Protein AF-A0A8T4P1D8-F1 (afdb_monomer)

Foldseek 3Di:
DDDDDDDDDDDPVVVVVLVVCCVVVVAVDSVRVVVVVVVVVVVVVVVVVVVVVVVVVVVVVVVVVVCVDPVVVDDPVRVVVVVVVVVVVVCVVVPD

Nearest PDB structures (foldseek):
  5zkt-assembly1_A  TM=6.712E-01  e=2.348E+00  Oryza sativa Japonica Group
  7vp5-assembly1_B  TM=6.561E-01  e=6.379E+00  Arabidopsis thaliana

Structure (mmCIF, N/CA/C/O backbone):
data_AF-A0A8T4P1D8-F1
#
_entry.id   AF-A0A8T4P1D8-F1
#
loop_
_atom_site.group_PDB
_atom_site.id
_atom_site.type_symbol
_atom_site.label_atom_id
_atom_site.label_alt_id
_atom_site.label_comp_id
_atom_site.label_asym_id
_atom_site.label_entity_id
_atom_site.label_seq_id
_atom_site.pdbx_PDB_ins_code
_atom_site.Cartn_x
_atom_site.Cartn_y
_atom_site.Cartn_z
_atom_site.occupancy
_atom_site.B_iso_or_equiv
_atom_site.auth_seq_id
_atom_site.auth_comp_id
_atom_site.auth_asym_id
_atom_site.auth_atom_id
_atom_site.pdbx_PDB_model_num
ATOM 1 N N . MET A 1 1 ? 5.589 15.692 22.700 1.00 59.88 1 MET A N 1
ATOM 2 C CA . MET A 1 1 ? 4.937 15.203 21.467 1.00 59.88 1 MET A CA 1
ATOM 3 C C . MET A 1 1 ? 3.739 16.109 21.229 1.00 59.88 1 MET A C 1
ATOM 5 O O . MET A 1 1 ? 2.882 16.169 22.102 1.00 59.88 1 MET A O 1
ATOM 9 N N . GLU A 1 2 ? 3.733 16.904 20.160 1.00 79.00 2 GLU A N 1
ATOM 10 C CA . GLU A 1 2 ? 2.594 17.778 19.848 1.00 79.00 2 GLU A CA 1
ATOM 11 C C . GLU A 1 2 ? 1.461 16.964 19.221 1.00 79.00 2 GLU A C 1
ATOM 13 O O . GLU A 1 2 ? 1.691 16.151 18.326 1.00 79.00 2 GLU A O 1
ATOM 18 N N . PHE A 1 3 ? 0.232 17.194 19.680 1.00 80.44 3 PHE A N 1
ATOM 19 C CA . PHE A 1 3 ? -0.962 16.568 19.121 1.00 80.44 3 PHE A CA 1
ATOM 20 C C . PHE A 1 3 ? -1.937 17.644 18.660 1.00 80.44 3 PHE A C 1
ATOM 22 O O . PHE A 1 3 ? -2.262 18.561 19.412 1.00 80.44 3 PHE A O 1
ATOM 29 N N . ARG A 1 4 ? -2.454 17.498 17.438 1.00 86.81 4 ARG A N 1
ATOM 30 C CA . ARG A 1 4 ? -3.575 18.300 16.939 1.00 86.81 4 ARG A CA 1
ATOM 31 C C . ARG A 1 4 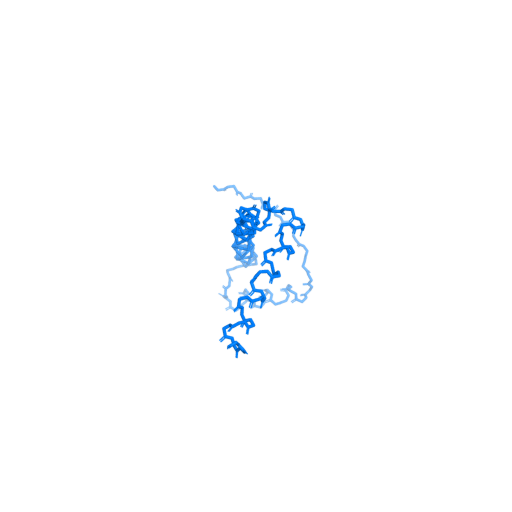? -4.852 17.471 16.996 1.00 86.81 4 ARG A C 1
ATOM 33 O O . ARG A 1 4 ? -4.863 16.315 16.574 1.00 86.81 4 ARG A O 1
ATOM 40 N N . LYS A 1 5 ? -5.925 18.056 17.534 1.00 87.75 5 LYS A N 1
ATOM 41 C CA . LYS A 1 5 ? -7.262 17.453 17.483 1.00 87.75 5 LYS A CA 1
ATOM 42 C C . LYS A 1 5 ? -7.851 17.693 16.096 1.00 87.75 5 LYS A C 1
ATOM 44 O O . LYS A 1 5 ? -7.834 18.819 15.612 1.00 87.75 5 LYS A O 1
ATOM 49 N N . VAL A 1 6 ? -8.361 16.633 15.482 1.00 88.00 6 VAL A N 1
ATOM 50 C CA . VAL A 1 6 ? -8.999 16.667 14.163 1.00 88.00 6 VAL A CA 1
ATOM 51 C C . VAL A 1 6 ? -10.361 16.004 14.296 1.00 88.00 6 VAL A C 1
ATOM 53 O O . VAL A 1 6 ? -10.454 14.904 14.839 1.00 88.00 6 VAL A O 1
ATOM 56 N N . ASN A 1 7 ? -11.399 16.670 13.798 1.00 90.69 7 ASN A N 1
ATOM 57 C CA . ASN A 1 7 ? -12.728 16.086 13.671 1.00 90.69 7 ASN A CA 1
ATOM 58 C C . ASN A 1 7 ? -12.872 15.528 12.257 1.00 90.69 7 ASN A C 1
ATOM 60 O O . ASN A 1 7 ? -12.585 16.225 11.286 1.00 90.69 7 ASN A O 1
ATOM 64 N N . ILE A 1 8 ? -13.309 14.277 12.149 1.00 86.38 8 ILE A N 1
ATOM 65 C CA . ILE A 1 8 ? -13.513 13.592 10.872 1.0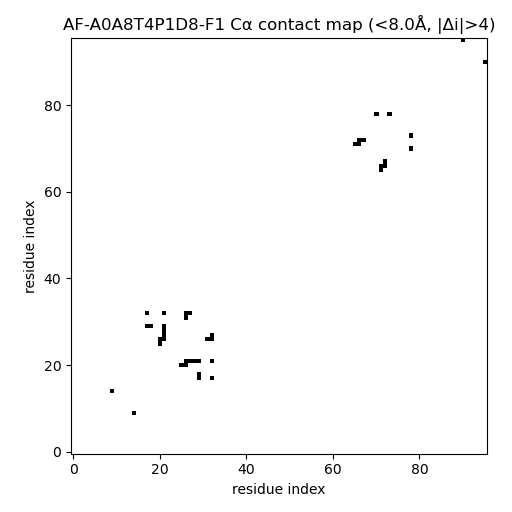0 86.38 8 ILE A CA 1
ATOM 66 C C . ILE A 1 8 ? -14.959 13.125 10.770 1.00 86.38 8 ILE A C 1
ATOM 68 O O . ILE A 1 8 ? -15.562 12.731 11.767 1.00 86.38 8 ILE A O 1
ATOM 72 N N . THR A 1 9 ? -15.500 13.151 9.557 1.00 91.19 9 THR A N 1
ATOM 73 C CA . THR A 1 9 ? -16.808 12.565 9.256 1.00 91.19 9 THR A CA 1
ATOM 74 C C . THR A 1 9 ? -16.581 11.260 8.511 1.00 91.19 9 THR A C 1
ATOM 76 O O . THR A 1 9 ? -15.767 11.209 7.591 1.00 91.19 9 THR A O 1
ATOM 79 N N . LEU A 1 10 ? -17.276 10.202 8.922 1.00 87.44 10 LEU A N 1
ATOM 80 C CA . LEU A 1 10 ? -17.132 8.865 8.355 1.00 87.44 10 LEU A CA 1
ATOM 81 C C . LEU A 1 10 ? -18.469 8.385 7.784 1.00 87.44 10 LEU A C 1
ATOM 83 O O . LEU A 1 10 ? -19.511 8.622 8.397 1.00 87.44 10 LEU A O 1
ATOM 87 N N . PRO A 1 11 ? -18.455 7.656 6.655 1.00 94.31 11 PRO A N 1
ATOM 88 C CA . PRO A 1 11 ? -19.609 6.890 6.208 1.00 94.31 11 PRO A CA 1
ATOM 89 C C . PRO A 1 11 ? -20.090 5.930 7.301 1.00 94.31 11 PRO A C 1
ATOM 91 O O . PRO A 1 11 ? -19.278 5.259 7.942 1.00 94.31 11 PRO A O 1
ATOM 94 N N . VAL A 1 12 ? -21.410 5.807 7.462 1.00 93.12 12 VAL A N 1
ATOM 95 C CA . VAL A 1 12 ? -22.042 4.988 8.516 1.00 93.12 12 VAL A CA 1
ATOM 96 C C . VAL A 1 12 ? -21.498 3.556 8.529 1.00 93.12 12 VAL A C 1
ATOM 98 O O . VAL A 1 12 ? -21.143 3.030 9.577 1.00 93.12 12 VAL A O 1
ATOM 101 N N . GLN A 1 13 ? -21.330 2.946 7.354 1.00 93.88 13 GLN A N 1
ATOM 102 C CA . GLN A 1 13 ? -20.797 1.585 7.235 1.00 93.88 13 GLN A CA 1
ATOM 103 C C . GLN A 1 13 ? -19.374 1.442 7.797 1.00 93.88 13 GLN A C 1
ATOM 105 O O . GLN A 1 13 ? -19.043 0.418 8.395 1.00 93.88 13 GLN A O 1
ATOM 110 N N . LEU A 1 14 ? -18.519 2.452 7.602 1.00 91.31 14 LEU A N 1
ATOM 111 C CA . LEU A 1 14 ? -17.154 2.445 8.127 1.00 91.31 14 LEU A CA 1
ATOM 112 C C . LEU A 1 14 ? -17.142 2.685 9.631 1.00 91.31 14 LEU A C 1
ATOM 114 O O . LEU A 1 14 ? -16.343 2.063 10.331 1.00 91.31 14 LEU A O 1
ATOM 118 N N . PHE A 1 15 ? -18.038 3.537 10.129 1.00 92.62 15 PHE A N 1
ATOM 119 C CA . PHE A 1 15 ? -18.206 3.741 11.560 1.00 92.62 15 PHE A CA 1
ATOM 120 C C . PHE A 1 15 ? -18.608 2.439 12.265 1.00 92.62 15 PHE A C 1
ATOM 122 O O . PHE A 1 15 ? -17.922 2.033 13.200 1.00 92.62 15 PHE A O 1
ATOM 129 N N . GLU A 1 16 ? -19.625 1.734 11.763 1.00 94.00 16 GLU A N 1
ATOM 130 C CA . GLU A 1 16 ? -20.084 0.460 12.337 1.00 94.00 16 GLU A CA 1
ATOM 131 C C . GLU A 1 16 ? -18.989 -0.614 12.324 1.00 94.00 16 GLU A C 1
ATOM 133 O O . GLU A 1 16 ? -18.722 -1.256 13.340 1.00 94.00 16 GLU A O 1
ATOM 138 N N . LYS A 1 17 ? -18.273 -0.770 11.203 1.00 92.56 17 LYS A N 1
ATOM 139 C CA . LYS A 1 17 ? -17.141 -1.709 11.125 1.00 92.56 17 LYS A CA 1
ATOM 140 C C . LYS A 1 17 ? -16.025 -1.347 12.104 1.00 92.56 17 LYS A C 1
ATOM 142 O O . LYS A 1 17 ? -15.473 -2.224 12.762 1.00 92.56 17 LYS A O 1
ATOM 147 N N . SER A 1 18 ? -15.699 -0.063 12.219 1.00 91.62 18 SER A N 1
ATOM 148 C CA . SER A 1 18 ? -14.660 0.412 13.138 1.00 91.62 18 SER A CA 1
ATOM 149 C C . SER A 1 18 ? -15.073 0.216 14.597 1.00 91.62 18 SER A C 1
ATOM 151 O O . SER A 1 18 ? -14.257 -0.196 15.418 1.00 91.62 18 SER A O 1
ATOM 153 N N . LYS A 1 19 ? -16.352 0.438 14.914 1.00 93.38 19 LYS A N 1
ATOM 154 C CA . LYS A 1 19 ? -16.927 0.190 16.236 1.00 93.38 19 LYS A CA 1
ATOM 155 C C . LYS A 1 19 ? -16.812 -1.285 16.621 1.00 93.38 19 LYS A C 1
ATOM 157 O O . LYS A 1 19 ? -16.285 -1.575 17.690 1.00 93.38 19 LYS A O 1
ATOM 162 N N . GLN A 1 20 ? -17.163 -2.205 15.720 1.00 94.44 20 GLN A N 1
ATOM 163 C CA . GLN A 1 20 ? -16.996 -3.646 15.954 1.00 94.44 20 GLN A CA 1
ATOM 164 C C . GLN A 1 20 ? -15.542 -4.036 16.260 1.00 94.44 20 GLN A C 1
ATOM 166 O O . GLN A 1 20 ? -15.301 -4.935 17.061 1.00 94.44 20 GLN A O 1
ATOM 171 N N . LEU A 1 21 ? -14.560 -3.388 15.624 1.00 92.75 21 LEU A N 1
ATOM 172 C CA . LEU A 1 21 ? -13.141 -3.663 15.874 1.00 92.75 21 LEU A CA 1
ATOM 173 C C . LEU A 1 21 ? -12.695 -3.202 17.268 1.00 92.75 21 LEU A C 1
ATOM 175 O O . LEU A 1 21 ? -11.905 -3.892 17.912 1.00 92.75 21 LEU A O 1
ATOM 179 N N . VAL A 1 22 ? -13.220 -2.072 17.743 1.00 93.50 22 VAL A N 1
ATOM 180 C CA . VAL A 1 22 ? -12.972 -1.578 19.106 1.00 93.50 22 VAL A CA 1
ATOM 181 C C . VAL A 1 22 ? -13.677 -2.464 20.137 1.00 93.50 22 VAL A C 1
ATOM 183 O O . VAL A 1 22 ? -13.055 -2.880 21.107 1.00 93.50 22 VAL A O 1
ATOM 186 N N . GLU A 1 23 ? -14.941 -2.824 19.908 1.00 94.19 23 GLU A N 1
ATOM 187 C CA . GLU A 1 23 ? -15.725 -3.680 20.815 1.00 94.19 23 GLU A CA 1
ATOM 188 C C . GLU A 1 23 ? -15.129 -5.082 20.973 1.00 94.19 23 GLU A C 1
ATOM 190 O O . GLU A 1 23 ? -15.158 -5.653 22.059 1.00 94.19 23 GLU A O 1
ATOM 195 N N . LYS A 1 24 ? -14.535 -5.626 19.906 1.00 95.12 24 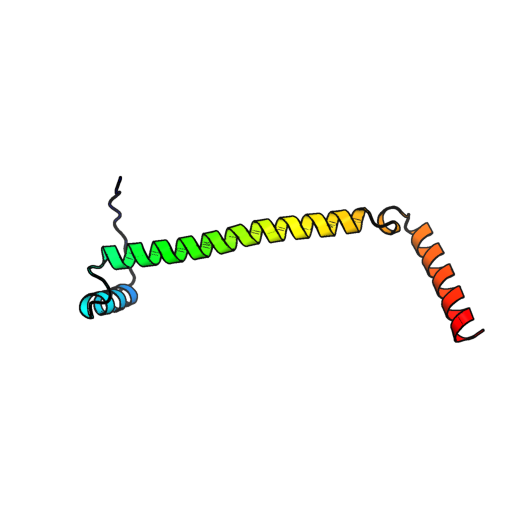LYS A N 1
ATOM 196 C CA . LYS A 1 24 ? -13.813 -6.907 19.944 1.00 95.12 24 LYS A CA 1
ATOM 197 C C . LYS A 1 24 ? -12.428 -6.813 20.600 1.00 95.12 24 LYS A C 1
ATOM 199 O O . LYS A 1 24 ? -11.741 -7.825 20.691 1.00 95.12 24 LYS A O 1
ATOM 204 N N . GLY A 1 25 ? -12.003 -5.624 21.030 1.00 93.25 25 GLY A N 1
ATOM 205 C CA . GLY A 1 25 ? -10.735 -5.411 21.728 1.00 93.25 25 GLY A CA 1
ATOM 206 C C . GLY A 1 25 ? -9.497 -5.387 20.828 1.00 93.25 25 GLY A C 1
ATOM 207 O O . GLY A 1 25 ? -8.384 -5.388 21.345 1.00 93.25 25 GLY A O 1
ATOM 208 N N . PHE A 1 26 ? -9.649 -5.332 19.498 1.00 92.19 26 PHE A N 1
ATOM 209 C CA . PHE A 1 26 ? -8.496 -5.193 18.593 1.00 92.19 26 PHE A CA 1
ATOM 210 C C . PHE A 1 26 ? -7.822 -3.822 18.714 1.00 92.19 26 PHE A C 1
ATOM 212 O O . PHE A 1 26 ? -6.642 -3.686 18.399 1.00 92.19 26 PHE A O 1
ATOM 219 N N . TYR A 1 27 ? -8.573 -2.814 19.164 1.00 94.88 27 TYR A N 1
ATOM 220 C CA . TYR A 1 27 ? -8.090 -1.458 19.391 1.00 94.88 27 TYR A CA 1
ATOM 221 C C . TYR A 1 27 ? -8.637 -0.910 20.701 1.00 94.88 27 TYR A C 1
ATOM 223 O O . TYR A 1 27 ? -9.792 -1.151 21.048 1.00 94.88 27 TYR A O 1
ATOM 231 N N . SER A 1 28 ? -7.830 -0.099 21.385 1.00 90.62 28 SER A N 1
ATOM 232 C CA . SER A 1 28 ? -8.200 0.475 22.686 1.00 90.62 28 SER A CA 1
ATOM 233 C C . SER A 1 28 ? -9.353 1.477 22.579 1.00 90.62 28 SER A C 1
ATOM 235 O O . SER A 1 28 ? -10.156 1.624 23.495 1.00 90.62 28 SER A O 1
ATOM 237 N N . ASN A 1 29 ? -9.404 2.228 21.476 1.00 92.94 29 ASN A N 1
ATOM 238 C CA . ASN A 1 29 ? -10.464 3.182 21.166 1.00 92.94 29 ASN A CA 1
ATOM 239 C C . ASN A 1 29 ? -10.432 3.566 19.679 1.00 92.94 29 ASN A C 1
ATOM 241 O O . ASN A 1 29 ? -9.519 3.215 18.931 1.00 92.94 29 ASN A O 1
ATOM 245 N N . PHE A 1 30 ? -11.416 4.361 19.264 1.00 90.94 30 PHE A N 1
ATOM 246 C CA . PHE A 1 30 ? -11.552 4.808 17.880 1.00 90.94 30 PHE A CA 1
ATOM 247 C C . PHE A 1 30 ? -10.365 5.653 17.392 1.00 90.94 30 PHE A C 1
ATOM 249 O O . PHE A 1 30 ? -9.951 5.553 16.240 1.00 90.94 30 PHE A O 1
ATOM 256 N N . SER A 1 31 ? -9.785 6.483 18.264 1.00 90.81 31 SER A N 1
ATOM 257 C CA . SER A 1 31 ? -8.635 7.310 17.888 1.00 90.81 31 SER A CA 1
ATOM 258 C C . SER A 1 31 ? -7.374 6.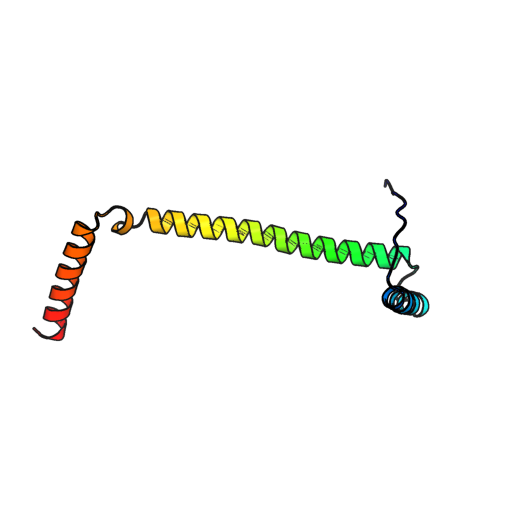476 17.673 1.00 90.81 31 SER A C 1
ATOM 260 O O . SER A 1 31 ? -6.558 6.818 16.822 1.00 90.81 31 SER A O 1
ATOM 262 N N . ASP A 1 32 ? -7.200 5.398 18.434 1.00 91.88 32 ASP A N 1
ATOM 263 C CA . ASP A 1 32 ? -6.108 4.443 18.256 1.00 91.88 32 ASP A CA 1
ATOM 264 C C . ASP A 1 32 ? -6.226 3.713 16.911 1.00 91.88 32 ASP A C 1
ATOM 266 O O . ASP A 1 32 ? -5.280 3.713 16.119 1.00 91.88 32 ASP A O 1
ATOM 270 N N . LEU A 1 33 ? -7.434 3.235 16.587 1.00 92.94 33 LEU A N 1
ATOM 271 C CA . LEU A 1 33 ? -7.752 2.647 15.285 1.00 92.94 33 LEU A CA 1
ATOM 272 C C . LEU A 1 33 ? -7.381 3.602 14.143 1.00 92.94 33 LEU A C 1
ATOM 274 O O . LEU A 1 33 ? -6.536 3.259 13.318 1.00 92.94 33 LEU A O 1
ATOM 278 N N . VAL A 1 34 ? -7.913 4.829 14.145 1.00 91.56 34 VAL A N 1
ATOM 279 C CA . VAL A 1 34 ? -7.667 5.814 13.075 1.00 91.56 34 VAL A CA 1
ATOM 280 C C . VAL A 1 34 ? -6.179 6.146 12.937 1.00 91.56 34 VAL A C 1
ATOM 282 O O . VAL A 1 34 ? -5.658 6.178 11.822 1.00 91.56 34 VAL A O 1
ATOM 285 N N . ARG A 1 35 ? -5.458 6.351 14.048 1.00 90.94 35 ARG A N 1
ATOM 286 C CA . ARG A 1 35 ? -4.010 6.626 14.008 1.00 90.94 35 ARG A CA 1
ATOM 287 C C . ARG A 1 35 ? -3.221 5.450 13.438 1.00 90.94 35 ARG A C 1
ATOM 289 O O . ARG A 1 35 ? -2.275 5.673 12.682 1.00 90.94 35 ARG A O 1
ATOM 296 N N . SER A 1 36 ? -3.584 4.220 13.800 1.00 91.56 36 SER A N 1
ATOM 297 C CA . SER A 1 36 ? -2.913 3.016 13.304 1.00 91.56 36 SER A CA 1
ATOM 298 C C . SER A 1 36 ? -3.108 2.846 11.796 1.00 91.56 36 SER A C 1
ATOM 300 O O . SER A 1 36 ? -2.135 2.603 11.078 1.00 91.56 36 SER A O 1
ATOM 302 N N . THR A 1 37 ? -4.332 3.067 11.308 1.00 90.50 37 THR A N 1
ATOM 303 C CA . THR A 1 37 ? -4.673 2.986 9.889 1.00 90.50 37 THR A CA 1
ATOM 304 C C . THR A 1 37 ? -3.963 4.083 9.109 1.00 90.50 37 THR A C 1
ATOM 306 O O . THR A 1 37 ? -3.255 3.770 8.160 1.00 90.50 37 THR A O 1
ATOM 309 N N . LEU A 1 38 ? -4.027 5.341 9.562 1.00 89.44 38 LEU A N 1
ATOM 310 C CA . LEU A 1 38 ? -3.311 6.452 8.923 1.00 89.44 38 LEU A CA 1
ATOM 311 C C . LEU A 1 38 ? -1.806 6.191 8.833 1.00 89.44 38 LEU A C 1
ATOM 313 O O . LEU A 1 38 ? -1.200 6.416 7.792 1.00 89.44 38 LEU A O 1
ATOM 317 N N . ARG A 1 39 ? -1.188 5.669 9.898 1.00 90.44 39 ARG A N 1
ATOM 31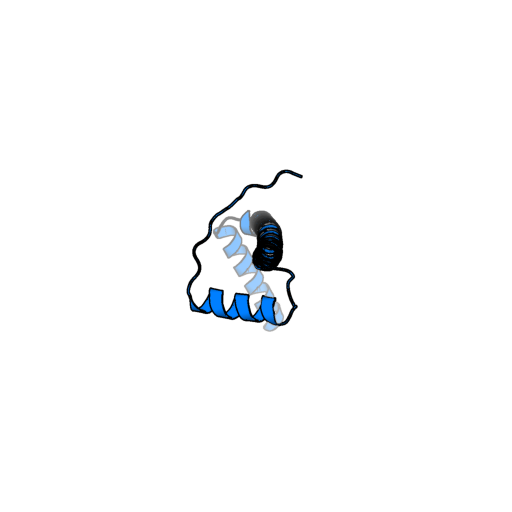8 C CA . ARG A 1 39 ? 0.240 5.327 9.873 1.00 90.44 39 ARG A CA 1
ATOM 319 C C . ARG A 1 39 ? 0.545 4.228 8.853 1.00 90.44 39 ARG A C 1
ATOM 321 O O . ARG A 1 39 ? 1.618 4.252 8.256 1.00 90.44 39 ARG A O 1
ATOM 328 N N . LYS A 1 40 ? -0.352 3.255 8.685 1.00 91.00 40 LYS A N 1
ATOM 329 C CA . LYS A 1 40 ? -0.194 2.175 7.705 1.00 91.00 40 LYS A CA 1
ATOM 330 C C . LYS A 1 40 ? -0.311 2.704 6.275 1.00 91.00 40 LYS A C 1
ATOM 332 O O . LYS A 1 40 ? 0.570 2.405 5.475 1.00 91.00 40 LYS A O 1
ATOM 337 N N . GLU A 1 41 ? -1.327 3.516 5.993 1.00 89.75 41 GLU A N 1
ATOM 338 C CA . GLU A 1 41 ? -1.531 4.128 4.673 1.00 89.75 41 GLU A CA 1
ATOM 339 C C . GLU A 1 41 ? -0.357 5.039 4.298 1.00 89.75 41 GLU A C 1
ATOM 341 O O . GLU A 1 41 ? 0.245 4.856 3.246 1.00 89.75 41 GLU A O 1
ATOM 346 N N . LEU A 1 42 ? 0.078 5.919 5.210 1.00 88.62 42 LEU A N 1
ATOM 347 C CA . LEU A 1 42 ? 1.228 6.801 4.972 1.00 88.62 42 LEU A CA 1
ATOM 348 C C . LEU A 1 42 ? 2.522 6.026 4.698 1.00 88.62 42 LEU A C 1
ATOM 350 O O . LEU A 1 42 ? 3.317 6.426 3.854 1.00 88.62 42 LEU A O 1
ATOM 354 N N . LYS A 1 43 ? 2.746 4.899 5.387 1.00 85.88 43 LYS A N 1
ATOM 355 C CA . LYS A 1 43 ? 3.889 4.024 5.088 1.00 85.88 43 LYS A CA 1
ATOM 356 C C . LYS A 1 43 ? 3.776 3.392 3.701 1.00 85.88 43 LYS A C 1
ATOM 358 O O . LYS A 1 43 ? 4.792 3.270 3.023 1.00 85.88 43 LYS A O 1
ATOM 363 N N . GLY A 1 44 ? 2.574 2.981 3.298 1.00 82.12 44 GLY A N 1
ATOM 364 C CA . GLY A 1 44 ? 2.310 2.446 1.962 1.00 82.12 44 GLY A CA 1
ATOM 365 C C . GLY A 1 44 ? 2.584 3.482 0.873 1.00 82.12 44 GLY A C 1
ATOM 366 O O . GLY A 1 44 ? 3.337 3.206 -0.058 1.00 82.12 44 GLY A O 1
ATOM 367 N N . GLU A 1 45 ? 2.062 4.698 1.034 1.00 78.62 45 GLU A N 1
ATOM 368 C CA . GLU A 1 45 ? 2.308 5.806 0.104 1.00 78.62 45 GLU A CA 1
ATOM 369 C C . GLU A 1 45 ? 3.786 6.188 0.037 1.00 78.62 45 GLU A C 1
ATOM 371 O O . GLU A 1 45 ? 4.324 6.365 -1.050 1.00 78.62 45 GLU A O 1
ATOM 376 N N . GLN A 1 46 ? 4.484 6.243 1.173 1.00 75.19 46 GLN A N 1
ATOM 377 C CA . GLN A 1 46 ? 5.911 6.564 1.193 1.00 75.19 46 GLN A CA 1
ATOM 378 C C . GLN A 1 46 ? 6.750 5.508 0.458 1.00 75.19 46 GLN A C 1
ATOM 380 O O . GLN A 1 46 ? 7.712 5.851 -0.229 1.00 75.19 46 GLN A O 1
ATOM 385 N N . GLN A 1 47 ? 6.380 4.227 0.557 1.00 73.62 47 GLN A N 1
ATOM 386 C CA . GLN A 1 47 ? 7.023 3.161 -0.215 1.00 73.62 47 GLN A CA 1
ATOM 387 C C . GLN A 1 47 ? 6.747 3.292 -1.716 1.00 73.62 47 GLN A C 1
ATOM 389 O O . GLN A 1 47 ? 7.648 3.051 -2.516 1.00 73.62 47 GLN A O 1
ATOM 394 N N . LEU A 1 48 ? 5.528 3.677 -2.102 1.00 67.38 48 LEU A N 1
ATOM 395 C CA . LEU A 1 48 ? 5.170 3.908 -3.504 1.00 67.38 48 LEU A CA 1
ATOM 396 C C . LEU A 1 48 ? 5.909 5.122 -4.078 1.00 67.38 48 LEU A C 1
ATOM 398 O O . LEU A 1 48 ? 6.516 5.005 -5.137 1.00 67.38 48 LEU A O 1
ATOM 402 N N . ALA A 1 49 ? 5.954 6.233 -3.343 1.00 65.94 49 ALA A N 1
ATOM 403 C CA . ALA A 1 49 ? 6.693 7.433 -3.731 1.00 65.94 49 ALA A CA 1
ATOM 404 C C . ALA A 1 49 ? 8.199 7.155 -3.885 1.00 65.94 49 ALA A C 1
ATOM 406 O O . ALA A 1 49 ? 8.819 7.583 -4.852 1.00 65.94 49 ALA A O 1
ATOM 407 N N . SER A 1 50 ? 8.778 6.360 -2.978 1.00 65.50 50 SER A N 1
ATOM 408 C CA . SER A 1 50 ? 10.196 5.974 -3.061 1.00 65.50 50 SER A CA 1
ATOM 409 C C . SER A 1 50 ? 10.496 5.134 -4.312 1.00 65.50 50 SER A C 1
ATOM 411 O O . SER A 1 50 ? 11.548 5.288 -4.926 1.00 65.50 50 SER A O 1
ATOM 413 N N . LYS A 1 51 ? 9.562 4.265 -4.721 1.00 66.25 51 LYS A N 1
ATOM 414 C CA . LYS A 1 51 ? 9.674 3.474 -5.958 1.00 66.25 51 LYS A CA 1
ATOM 415 C C . LYS A 1 51 ? 9.462 4.310 -7.216 1.00 66.25 51 LYS A C 1
ATOM 417 O O . LYS A 1 51 ? 10.025 3.991 -8.260 1.00 66.25 51 LYS A O 1
ATOM 422 N N . GLU A 1 52 ? 8.659 5.365 -7.137 1.0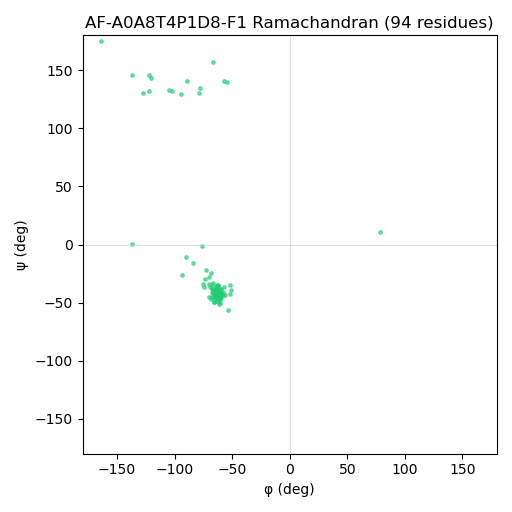0 66.19 52 GLU A N 1
ATOM 423 C CA . GLU A 1 52 ? 8.464 6.291 -8.250 1.00 66.19 52 GLU A CA 1
ATOM 424 C C . GLU A 1 52 ? 9.753 7.059 -8.567 1.00 66.19 52 GLU A C 1
ATOM 426 O O . GLU A 1 52 ? 10.131 7.168 -9.734 1.00 66.19 52 GLU A O 1
ATOM 431 N N . ASP A 1 53 ? 10.505 7.473 -7.545 1.00 69.00 53 ASP A N 1
ATOM 432 C CA . ASP A 1 53 ? 11.828 8.078 -7.728 1.00 69.00 53 ASP A CA 1
ATOM 433 C C . ASP A 1 53 ? 12.836 7.111 -8.377 1.00 69.00 53 ASP A C 1
ATOM 435 O O . ASP A 1 53 ? 13.601 7.504 -9.264 1.00 69.00 53 ASP A O 1
ATOM 439 N N . GLU A 1 54 ? 12.829 5.836 -7.979 1.00 72.12 54 GLU A N 1
ATOM 440 C CA . GLU A 1 54 ? 13.655 4.788 -8.599 1.00 72.12 54 GLU A CA 1
ATOM 441 C C . GLU A 1 54 ? 13.268 4.548 -10.063 1.00 72.12 54 GLU A C 1
ATOM 443 O O . GLU A 1 54 ? 14.139 4.476 -10.934 1.00 72.12 54 GLU A O 1
ATOM 448 N N . TRP A 1 55 ? 11.969 4.500 -10.361 1.00 69.25 55 TRP A N 1
ATOM 449 C CA . TRP A 1 55 ? 11.468 4.353 -11.725 1.00 69.25 55 TRP A CA 1
ATOM 450 C C . TRP A 1 55 ? 11.890 5.525 -12.617 1.00 69.25 55 TRP A C 1
ATOM 452 O O . TRP A 1 55 ? 12.391 5.325 -13.725 1.00 69.25 55 TRP A O 1
ATOM 462 N N . GLN A 1 56 ? 11.759 6.758 -12.124 1.00 72.25 56 GLN A N 1
ATOM 463 C CA . GLN A 1 56 ? 12.186 7.957 -12.848 1.00 72.25 56 GLN A CA 1
ATOM 464 C C . GLN A 1 56 ? 13.701 7.974 -13.103 1.00 72.25 56 GLN A C 1
ATOM 466 O O . GLN A 1 56 ? 14.141 8.432 -14.163 1.00 72.25 56 GLN A O 1
ATOM 471 N N . ARG A 1 57 ? 14.511 7.457 -12.167 1.00 77.50 57 ARG A N 1
ATOM 472 C CA . ARG A 1 57 ? 15.961 7.282 -12.366 1.00 77.50 57 ARG A CA 1
ATOM 473 C C . ARG A 1 57 ? 16.264 6.255 -13.454 1.00 77.50 57 ARG A C 1
ATOM 475 O O . ARG A 1 57 ? 16.982 6.593 -14.391 1.00 77.50 57 ARG A O 1
ATOM 482 N N . LEU A 1 58 ? 15.654 5.072 -13.397 1.00 74.62 58 LEU A N 1
ATOM 483 C CA . LEU A 1 58 ? 15.847 4.016 -14.399 1.00 74.62 58 LEU A CA 1
ATOM 484 C C . LEU A 1 58 ? 15.436 4.471 -15.805 1.00 74.62 58 LEU A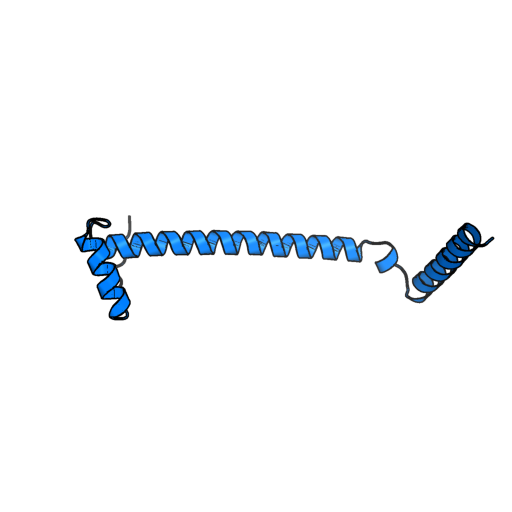 C 1
ATOM 486 O O . LEU A 1 58 ? 16.150 4.236 -16.777 1.00 74.62 58 LEU A O 1
ATOM 490 N N . VAL A 1 59 ? 14.317 5.191 -15.932 1.00 77.94 59 VAL A N 1
ATOM 491 C CA . VAL A 1 59 ? 13.877 5.752 -17.220 1.00 77.94 59 VAL A CA 1
ATOM 492 C C . VAL A 1 59 ? 14.879 6.778 -17.760 1.00 77.94 59 VAL A C 1
ATOM 494 O O . VAL A 1 59 ? 15.115 6.827 -18.971 1.00 77.94 59 VAL A O 1
ATOM 497 N N . LYS A 1 60 ? 15.483 7.600 -16.891 1.00 78.12 60 LYS A N 1
ATOM 498 C CA . LYS A 1 60 ? 16.545 8.536 -17.292 1.00 78.12 60 LYS A CA 1
ATOM 499 C C . LYS A 1 60 ? 17.806 7.809 -17.748 1.00 78.12 60 LYS A C 1
ATOM 501 O O . LYS A 1 60 ? 18.360 8.209 -18.769 1.00 78.12 60 LYS A O 1
ATOM 506 N N . GLU A 1 61 ? 18.226 6.764 -17.042 1.00 78.69 61 GLU A N 1
ATOM 507 C CA . GLU A 1 61 ? 19.388 5.944 -17.411 1.00 78.69 61 GLU A CA 1
ATOM 508 C C . GLU A 1 61 ? 19.179 5.264 -18.767 1.00 78.69 61 GLU A C 1
ATOM 510 O O . GLU A 1 61 ? 19.963 5.487 -19.685 1.00 78.69 61 GLU A O 1
ATOM 515 N N . ILE A 1 62 ? 18.049 4.575 -18.962 1.00 76.75 62 ILE A N 1
ATOM 516 C CA . ILE A 1 62 ? 17.707 3.933 -20.242 1.00 76.75 62 ILE A CA 1
ATOM 517 C C . ILE A 1 62 ? 17.682 4.957 -21.387 1.00 76.75 62 ILE A C 1
ATOM 519 O O . ILE A 1 62 ? 18.160 4.685 -22.490 1.00 76.75 62 ILE A O 1
ATOM 523 N N . ARG A 1 63 ? 17.141 6.159 -21.147 1.00 72.38 63 ARG A N 1
ATOM 524 C CA . ARG A 1 63 ? 17.122 7.233 -22.151 1.00 72.38 63 ARG A CA 1
ATOM 525 C C . ARG A 1 63 ? 18.528 7.740 -22.474 1.00 72.38 63 ARG A C 1
ATOM 527 O O . ARG A 1 63 ? 18.805 8.002 -23.644 1.00 72.38 63 ARG A O 1
ATOM 534 N N . ALA A 1 64 ? 19.388 7.896 -21.470 1.00 75.00 64 ALA A N 1
ATOM 535 C CA . ALA A 1 64 ? 20.774 8.304 -21.665 1.00 75.00 64 ALA A CA 1
ATOM 536 C C . ALA A 1 64 ? 21.550 7.243 -22.456 1.00 75.00 64 ALA A C 1
ATOM 538 O O . ALA A 1 64 ? 22.242 7.587 -23.412 1.00 75.00 64 ALA A O 1
ATOM 539 N N . ASP A 1 65 ? 21.365 5.964 -22.139 1.00 74.50 65 ASP A N 1
ATOM 540 C CA . ASP A 1 65 ? 21.986 4.853 -22.862 1.00 74.50 65 ASP A CA 1
ATOM 541 C C . ASP A 1 65 ? 21.528 4.804 -24.321 1.00 74.50 65 ASP A C 1
ATOM 543 O O . ASP A 1 65 ? 22.357 4.731 -25.231 1.00 74.50 65 ASP A O 1
ATOM 547 N N . LEU A 1 66 ? 20.224 4.959 -24.570 1.00 68.12 66 LEU A N 1
ATOM 548 C CA . LEU A 1 66 ? 19.668 5.068 -25.921 1.00 68.12 66 LEU A CA 1
ATOM 549 C C . LEU A 1 66 ? 20.279 6.237 -26.701 1.00 68.12 66 LEU A C 1
ATOM 551 O O . LEU A 1 66 ? 20.643 6.057 -27.859 1.00 68.12 66 LEU A O 1
ATOM 555 N N . GLN A 1 67 ? 20.443 7.409 -26.085 1.00 67.25 67 GLN A N 1
ATOM 556 C CA . GLN A 1 67 ? 21.089 8.566 -26.722 1.00 67.25 67 GLN A CA 1
ATOM 557 C C . GLN A 1 67 ? 22.599 8.376 -26.930 1.00 67.25 67 GLN A C 1
ATOM 559 O O . GLN A 1 67 ? 23.176 8.941 -27.861 1.00 67.25 67 GLN A O 1
ATOM 564 N N . ASN A 1 68 ? 23.243 7.570 -26.086 1.00 65.69 68 ASN A N 1
ATOM 565 C CA . ASN A 1 68 ? 24.670 7.285 -26.163 1.00 65.69 68 ASN A CA 1
ATOM 566 C C . ASN A 1 68 ? 25.020 6.169 -27.152 1.00 65.69 68 ASN A C 1
ATOM 568 O O . ASN A 1 68 ? 26.190 6.086 -27.547 1.00 65.69 68 ASN A O 1
ATOM 572 N N . THR A 1 69 ? 24.045 5.364 -27.594 1.00 68.94 69 THR A N 1
ATOM 573 C CA . THR A 1 69 ? 24.274 4.364 -28.645 1.00 68.94 69 THR A CA 1
ATOM 574 C C . THR A 1 69 ? 24.812 5.012 -29.921 1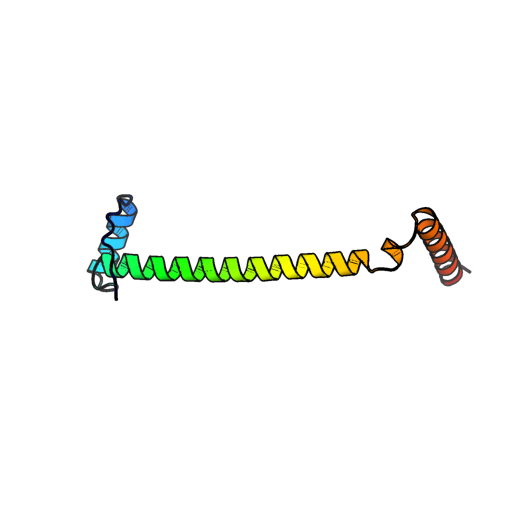.00 68.94 69 THR A C 1
ATOM 576 O O . THR A 1 69 ? 24.369 6.083 -30.338 1.00 68.94 69 THR A O 1
ATOM 579 N N . GLU A 1 70 ? 25.762 4.345 -30.586 1.00 62.34 70 GLU A N 1
ATOM 580 C CA . GLU A 1 70 ?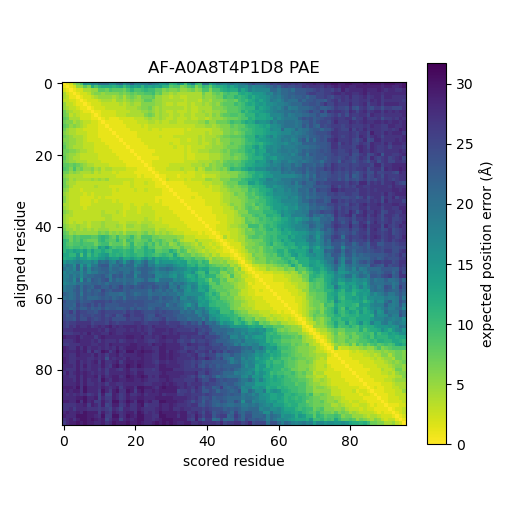 26.306 4.804 -31.874 1.00 62.34 70 GLU A CA 1
ATOM 581 C C . GLU A 1 70 ? 25.197 5.087 -32.895 1.00 62.34 70 GLU A C 1
ATOM 583 O O . GLU A 1 70 ? 25.299 6.036 -33.664 1.00 62.34 70 GLU A O 1
ATOM 588 N N . LEU A 1 71 ? 24.110 4.309 -32.862 1.00 60.62 71 LEU A N 1
ATOM 589 C CA . LEU A 1 71 ? 22.953 4.477 -33.741 1.00 60.62 71 LEU A CA 1
ATOM 590 C C . LEU A 1 71 ? 22.235 5.816 -33.532 1.00 60.62 71 LEU A C 1
ATOM 592 O O . LEU A 1 71 ? 21.782 6.399 -34.511 1.00 60.62 71 LEU A O 1
ATOM 596 N N . ALA A 1 72 ? 22.167 6.334 -32.303 1.00 62.44 72 ALA A N 1
ATOM 597 C CA . ALA A 1 72 ? 21.566 7.640 -32.024 1.00 62.44 72 ALA A CA 1
ATOM 598 C C . ALA A 1 72 ? 22.435 8.817 -32.503 1.00 62.44 72 ALA A C 1
ATOM 600 O O . ALA A 1 72 ? 21.918 9.907 -32.745 1.00 62.44 72 ALA A O 1
ATOM 601 N N . LYS A 1 73 ? 23.744 8.592 -32.677 1.00 66.38 73 LYS A N 1
ATOM 602 C CA . LYS A 1 73 ? 24.709 9.579 -33.197 1.00 66.38 73 LYS A CA 1
ATOM 603 C C . LYS A 1 73 ? 24.854 9.529 -34.723 1.00 66.38 73 LYS A C 1
ATOM 605 O O . LYS A 1 73 ? 25.477 10.415 -35.303 1.00 66.38 73 LYS A O 1
ATOM 610 N N . MET A 1 74 ? 24.304 8.504 -35.375 1.00 66.88 74 MET A N 1
ATOM 611 C CA . MET A 1 74 ? 24.357 8.322 -36.826 1.00 66.88 74 MET A CA 1
ATOM 612 C C . MET A 1 74 ? 23.176 9.014 -37.513 1.00 66.88 74 MET A C 1
ATOM 614 O O . MET A 1 74 ? 22.038 8.963 -37.045 1.00 66.88 74 MET A O 1
ATOM 618 N N . SER A 1 75 ? 23.420 9.635 -38.669 1.00 75.06 75 SER A N 1
ATOM 619 C CA . SER A 1 75 ? 22.327 10.160 -39.494 1.00 75.06 75 SER A CA 1
ATOM 620 C C . SER A 1 75 ? 21.475 9.015 -40.057 1.00 75.06 75 SER A C 1
ATOM 622 O O . SER A 1 75 ? 21.947 7.885 -40.219 1.00 75.06 75 SER A O 1
ATOM 624 N N . LYS A 1 76 ? 20.217 9.299 -40.423 1.00 72.81 76 LYS A N 1
ATOM 625 C CA . LYS A 1 76 ? 19.313 8.303 -41.036 1.00 72.81 76 LYS A CA 1
ATOM 626 C C . LYS A 1 76 ? 19.957 7.583 -42.230 1.00 72.81 76 LYS A C 1
ATOM 628 O O . LYS A 1 76 ? 19.807 6.374 -42.375 1.00 72.81 76 LYS A O 1
ATOM 633 N N . GLU A 1 77 ? 20.719 8.305 -43.048 1.00 75.62 77 GLU A N 1
ATOM 634 C CA . GLU A 1 77 ? 21.429 7.756 -44.209 1.00 75.62 77 GLU A CA 1
ATOM 635 C C . GLU A 1 77 ? 22.544 6.780 -43.809 1.00 75.62 77 GLU A C 1
ATOM 637 O O . GLU A 1 77 ? 22.698 5.720 -44.421 1.00 75.62 77 GLU A O 1
ATOM 642 N N . GLN A 1 78 ? 23.292 7.092 -42.747 1.00 75.94 78 GLN A N 1
ATOM 643 C CA . GLN A 1 78 ? 24.345 6.220 -42.225 1.00 75.94 78 GLN A CA 1
ATOM 644 C C . GLN A 1 78 ? 23.767 4.935 -41.615 1.00 75.94 78 GLN A C 1
ATOM 646 O O . GLN A 1 78 ? 24.333 3.857 -41.817 1.00 75.94 78 GLN A O 1
ATOM 651 N N . ILE A 1 79 ? 22.622 5.029 -40.929 1.00 77.44 79 ILE A N 1
ATOM 652 C CA . ILE A 1 79 ? 21.900 3.866 -40.391 1.00 77.44 79 ILE A CA 1
ATOM 653 C C . ILE A 1 79 ? 21.431 2.958 -41.537 1.00 77.44 79 ILE A C 1
ATOM 655 O O . ILE A 1 79 ? 21.703 1.758 -41.519 1.00 77.44 79 ILE A O 1
ATOM 659 N N . ILE A 1 80 ? 20.805 3.520 -42.579 1.00 78.44 80 ILE A N 1
ATOM 660 C CA . ILE A 1 80 ? 20.342 2.757 -43.752 1.00 78.44 80 ILE A CA 1
ATOM 661 C C . ILE A 1 80 ? 21.516 2.073 -44.467 1.00 78.44 80 ILE A C 1
ATOM 663 O O . ILE A 1 80 ? 21.415 0.902 -44.840 1.00 78.44 80 ILE A O 1
ATOM 667 N N . LYS A 1 81 ? 22.649 2.766 -44.632 1.00 81.69 81 LYS A N 1
ATOM 668 C CA . LYS A 1 81 ? 23.855 2.192 -45.249 1.00 81.69 81 LYS A CA 1
ATOM 669 C C . LYS A 1 81 ? 24.419 1.026 -44.428 1.00 81.69 81 LYS A C 1
ATOM 671 O O . LYS A 1 81 ? 24.806 0.011 -45.006 1.00 81.69 81 LYS A O 1
ATOM 676 N N . ARG A 1 82 ? 24.429 1.140 -43.094 1.00 78.19 82 ARG A N 1
ATOM 677 C CA . ARG A 1 82 ? 24.857 0.063 -42.184 1.00 78.19 82 ARG A CA 1
ATOM 678 C C . ARG A 1 82 ? 23.917 -1.140 -42.274 1.00 78.19 82 ARG A C 1
ATOM 680 O O . ARG A 1 82 ? 24.406 -2.250 -42.440 1.00 78.19 82 ARG A O 1
ATOM 687 N N . LEU A 1 83 ? 22.600 -0.920 -42.267 1.00 81.50 83 LEU A N 1
ATOM 688 C CA . LEU A 1 83 ? 21.599 -1.986 -42.405 1.00 81.50 83 LEU A CA 1
ATOM 689 C C . LEU A 1 83 ? 21.732 -2.751 -43.726 1.00 81.50 83 LEU A C 1
ATOM 691 O O . LEU A 1 83 ? 21.668 -3.976 -43.721 1.00 81.50 83 LEU A O 1
ATOM 695 N N . ARG A 1 84 ? 21.971 -2.055 -44.847 1.00 79.62 84 ARG A N 1
ATOM 696 C CA . ARG A 1 84 ? 22.214 -2.707 -46.148 1.00 79.62 84 ARG A CA 1
ATOM 697 C C . ARG A 1 84 ? 23.460 -3.590 -46.120 1.00 79.62 84 ARG A C 1
ATOM 699 O O . ARG A 1 84 ? 23.381 -4.741 -46.526 1.00 79.62 84 ARG A O 1
ATOM 706 N N . LYS A 1 85 ? 24.563 -3.086 -45.556 1.00 83.19 85 LYS A N 1
ATOM 707 C CA . LYS A 1 85 ? 25.818 -3.841 -45.425 1.00 83.19 85 LYS A CA 1
ATOM 708 C C . LYS A 1 85 ? 25.675 -5.059 -44.506 1.00 83.19 85 LYS A C 1
ATOM 710 O O . LYS A 1 85 ? 26.258 -6.100 -44.775 1.00 83.19 85 LYS A O 1
ATOM 715 N N . THR A 1 86 ? 24.914 -4.938 -43.418 1.00 81.31 86 THR A N 1
ATOM 716 C CA . THR A 1 86 ? 24.612 -6.075 -42.539 1.00 81.31 86 THR A CA 1
ATOM 717 C C . THR A 1 86 ? 23.730 -7.099 -43.249 1.00 81.31 86 THR A C 1
ATOM 719 O O . THR A 1 86 ? 24.001 -8.287 -43.144 1.00 81.31 86 THR A O 1
ATOM 722 N N . ARG A 1 87 ? 22.723 -6.655 -44.013 1.00 80.25 87 ARG A N 1
ATOM 723 C CA . ARG A 1 87 ? 21.860 -7.547 -44.802 1.00 80.25 87 ARG A CA 1
ATOM 724 C C . ARG A 1 87 ? 22.652 -8.341 -45.841 1.00 80.25 87 ARG A C 1
ATOM 726 O O . ARG A 1 87 ? 22.412 -9.529 -45.975 1.00 80.25 87 ARG A O 1
ATOM 733 N N . GLU A 1 88 ? 23.562 -7.692 -46.564 1.00 81.12 88 GLU A N 1
ATOM 734 C CA . GLU A 1 88 ? 24.432 -8.356 -47.548 1.00 81.12 88 GLU A CA 1
ATOM 735 C C . GLU A 1 88 ? 25.309 -9.419 -46.887 1.00 81.12 88 GLU A C 1
ATOM 737 O O . GLU A 1 88 ? 25.326 -10.547 -47.350 1.00 81.12 88 GLU A O 1
ATOM 742 N N . LYS A 1 89 ? 25.927 -9.111 -45.741 1.00 78.94 89 LYS A N 1
ATOM 743 C CA . LYS A 1 89 ? 26.712 -10.099 -44.988 1.00 78.94 89 LYS A CA 1
ATOM 744 C C . LYS A 1 89 ? 25.901 -11.314 -44.544 1.00 78.94 89 LYS A C 1
ATOM 746 O O . LYS A 1 89 ? 26.366 -12.427 -44.709 1.00 78.94 89 LYS A O 1
ATOM 751 N N . VAL A 1 90 ? 24.708 -11.098 -43.985 1.00 81.50 90 VAL A N 1
ATOM 752 C CA . VAL A 1 90 ? 23.835 -12.204 -43.554 1.00 81.50 90 VAL A CA 1
ATOM 753 C C . VAL A 1 90 ? 23.398 -13.039 -44.756 1.00 81.50 90 VAL A C 1
ATOM 755 O O . VAL A 1 90 ? 23.363 -14.258 -44.676 1.00 81.50 90 VAL A O 1
ATOM 758 N N . TYR A 1 91 ? 23.096 -12.392 -45.882 1.00 79.81 91 TYR A N 1
ATOM 759 C CA . TYR A 1 91 ? 22.733 -13.091 -47.109 1.00 79.81 91 TYR A CA 1
ATOM 760 C C . TYR A 1 91 ? 23.893 -13.936 -47.654 1.00 79.81 91 TYR A C 1
ATOM 762 O O . TYR A 1 91 ? 23.674 -15.087 -48.011 1.00 79.81 91 TYR A O 1
ATOM 770 N N . ASP A 1 92 ? 25.112 -13.397 -47.672 1.00 77.50 92 ASP A N 1
ATOM 771 C CA . ASP A 1 92 ? 26.309 -14.128 -48.102 1.00 77.50 92 ASP A CA 1
ATOM 772 C C . ASP A 1 92 ? 26.661 -15.278 -47.139 1.00 77.50 92 ASP A C 1
ATOM 774 O O . ASP A 1 92 ? 27.152 -16.310 -47.575 1.00 77.50 92 ASP A O 1
ATOM 778 N N . GLU A 1 93 ? 26.402 -15.128 -45.836 1.00 78.44 93 GLU A N 1
ATOM 779 C CA . GLU A 1 93 ? 26.636 -16.178 -44.833 1.00 78.44 93 GLU A CA 1
ATOM 780 C C . GLU A 1 93 ? 25.587 -17.305 -44.882 1.00 78.44 93 GLU A C 1
ATOM 782 O O . GLU A 1 93 ? 25.919 -18.456 -44.601 1.00 78.44 93 GLU A O 1
ATOM 787 N N . GLU A 1 94 ? 24.329 -16.996 -45.213 1.00 74.75 94 GLU A N 1
ATOM 788 C CA . GLU A 1 94 ? 23.237 -17.982 -45.255 1.00 74.75 94 GLU A CA 1
ATOM 789 C C . GLU A 1 94 ? 23.010 -18.603 -46.646 1.00 74.75 94 GLU A C 1
ATOM 791 O O . GLU A 1 94 ? 22.490 -19.718 -46.733 1.00 74.75 94 GLU A O 1
ATOM 796 N N . TYR A 1 95 ? 23.366 -17.901 -47.728 1.00 67.06 95 TYR A N 1
ATOM 797 C CA . TYR A 1 95 ? 23.011 -18.278 -49.106 1.00 67.06 95 TYR A CA 1
ATOM 798 C C . TYR A 1 95 ? 24.151 -18.138 -50.133 1.00 67.06 95 TYR A C 1
ATOM 800 O O . TYR A 1 95 ? 23.906 -18.390 -51.317 1.00 67.06 95 TYR A O 1
ATOM 808 N N . GLY A 1 96 ? 25.352 -17.712 -49.723 1.00 54.66 96 GLY A N 1
ATOM 809 C CA . GLY A 1 96 ? 26.556 -17.639 -50.567 1.00 54.66 96 GLY A CA 1
ATOM 810 C C . GLY A 1 96 ? 27.402 -18.904 -50.506 1.00 54.66 96 GLY A C 1
ATOM 811 O O . GLY A 1 96 ? 27.991 -19.247 -51.557 1.00 54.66 96 GLY A O 1
#

Secondary structure (DSSP, 8-state):
-----------HHHHHHHHHHHHTTSSSSHHHHHHHHHHHHHHHHHHHHHHHHHHHHHHHHHHHHHHHSHHHHS-HHHHHHHHHHHHHHHHHHHH-

pLDDT: mean 80.91, std 10.33, range [54.66, 95.12]

Sequence (96 aa):
MEFRKVNITLPVQLFEKSKQLVEKGFYSNFSDLVRSTLRKELKGEQQLASKEDEWQRLVKEIRADLQNTELAKMSKEQIIKRLRKTREKVYDEEYG

Solvent-accessible surface area (backbone atoms only — not comparable to full-atom values): 5702 Å² total; per-residue (Å²): 134,91,80,83,92,79,90,83,88,72,63,68,72,59,47,54,55,51,48,53,40,33,76,72,62,79,28,94,38,70,67,54,45,53,52,53,51,51,54,50,52,52,52,52,50,52,54,50,54,55,48,49,54,52,51,54,48,52,54,50,50,55,50,50,51,54,60,65,36,70,71,62,74,43,53,74,68,56,50,52,52,50,52,52,54,50,50,52,52,52,45,48,74,76,75,102

Mean predicted aligned error: 14.39 Å

Radius of gyration: 30.12 Å; Cα contacts (8 Å, |Δi|>4): 21; chains: 1; bounding box: 49×37×73 Å